Protein AF-A0A450V7I8-F1 (afdb_monomer)

Solvent-accessible surface area (backbone atoms only — not comparable to full-atom values): 8715 Å² total; per-residue (Å²): 124,67,64,66,60,55,52,50,42,49,52,52,34,51,51,42,48,53,55,50,46,73,71,47,45,68,73,56,48,54,50,49,52,52,50,52,55,49,52,55,57,45,64,76,75,52,62,68,70,60,48,53,56,50,51,51,52,51,48,52,54,51,50,33,66,70,40,45,88,55,84,94,36,70,67,27,53,54,43,48,48,49,52,44,50,36,53,49,36,54,50,52,52,51,45,33,73,77,37,79,53,46,67,56,51,42,40,72,76,32,84,59,39,64,58,51,52,50,50,52,50,40,51,51,53,51,49,51,55,49,50,52,50,52,54,54,59,57,53,78,74,51,87,87,81,70,73,68,68,57,80,74,73,117

Mean predicted aligned error: 11.44 Å

pLDDT: mean 73.02, std 11.41, range [33.34, 86.38]

Sequence (154 aa):
MDFGIVLFFFFLLAGCASILDAFLDEAKVDEARRGILGWWADLQREDPTRLAQRGSREFVRLFHRMYGARHGSWRTFRRSLLFSAFGFFVVALICEGIRLGYPSMIVDELPNGIFMLFIGNSIADYLSLWETRWVLRRRGRSPAGWLPAWLVLD

Structure (mmCIF, N/CA/C/O backbone):
data_AF-A0A450V7I8-F1
#
_entry.id   AF-A0A450V7I8-F1
#
loop_
_atom_site.group_PDB
_atom_site.id
_atom_site.type_symbol
_atom_site.label_atom_id
_atom_site.label_alt_id
_atom_site.label_comp_id
_atom_site.label_asym_id
_atom_site.label_entity_id
_atom_site.label_seq_id
_atom_site.pdbx_PDB_ins_code
_atom_site.Cartn_x
_atom_site.Cartn_y
_atom_site.Cartn_z
_atom_site.occupancy
_atom_site.B_iso_or_equiv
_atom_site.auth_seq_id
_atom_site.auth_comp_id
_atom_site.auth_asym_id
_atom_site.auth_atom_id
_atom_site.pdbx_PDB_model_num
ATOM 1 N N . MET A 1 1 ? 13.597 -2.614 -25.061 1.00 53.38 1 MET A N 1
ATOM 2 C CA . MET A 1 1 ? 13.168 -3.334 -23.849 1.00 53.38 1 MET A CA 1
ATOM 3 C C . MET A 1 1 ? 14.422 -3.724 -23.103 1.00 53.38 1 MET A C 1
ATOM 5 O O . MET A 1 1 ? 15.115 -4.631 -23.552 1.00 53.38 1 MET A O 1
ATOM 9 N N . ASP A 1 2 ? 14.751 -3.010 -22.030 1.00 66.88 2 ASP A N 1
ATOM 10 C CA . ASP A 1 2 ? 15.757 -3.515 -21.101 1.00 66.88 2 ASP A CA 1
ATOM 11 C C . ASP A 1 2 ? 15.071 -4.569 -20.234 1.00 66.88 2 ASP A C 1
ATOM 13 O O . ASP A 1 2 ? 14.421 -4.273 -19.229 1.00 66.88 2 ASP A O 1
ATOM 17 N N . PHE A 1 3 ? 15.139 -5.814 -20.703 1.00 71.56 3 PHE A N 1
ATOM 18 C CA . PHE A 1 3 ? 14.508 -6.952 -20.045 1.00 71.56 3 PHE A CA 1
ATOM 19 C C . PHE A 1 3 ? 14.960 -7.067 -18.580 1.00 71.56 3 PHE A C 1
ATOM 21 O O . PHE A 1 3 ? 14.190 -7.535 -17.748 1.00 71.56 3 PHE A O 1
ATOM 28 N N . GLY A 1 4 ? 16.162 -6.578 -18.244 1.00 76.69 4 GLY A N 1
ATOM 29 C CA . GLY A 1 4 ? 16.699 -6.576 -16.887 1.00 76.69 4 GLY A CA 1
ATOM 30 C C . GLY A 1 4 ? 15.918 -5.684 -15.922 1.00 76.69 4 GLY A C 1
ATOM 31 O O . GLY A 1 4 ? 15.648 -6.108 -14.800 1.00 76.69 4 GLY A O 1
ATOM 32 N N . ILE A 1 5 ? 15.488 -4.493 -16.351 1.00 70.50 5 ILE A N 1
ATOM 33 C CA . ILE A 1 5 ? 14.741 -3.544 -15.503 1.00 70.50 5 ILE A CA 1
ATOM 34 C C . ILE A 1 5 ? 13.342 -4.082 -15.181 1.00 70.50 5 ILE A C 1
ATOM 36 O O . ILE A 1 5 ? 12.888 -4.016 -14.037 1.00 70.50 5 ILE A O 1
ATOM 40 N N . VAL A 1 6 ? 12.670 -4.669 -16.172 1.00 71.75 6 VAL A N 1
ATOM 41 C CA . VAL A 1 6 ? 11.339 -5.268 -15.985 1.00 71.75 6 VAL A CA 1
ATOM 42 C C . VAL A 1 6 ? 11.414 -6.468 -15.048 1.00 71.75 6 VAL A C 1
ATOM 44 O O . VAL A 1 6 ? 10.630 -6.565 -14.103 1.00 71.75 6 VAL A O 1
ATOM 47 N N . LEU A 1 7 ? 12.393 -7.354 -15.265 1.00 79.00 7 LEU A N 1
ATOM 48 C CA . LEU A 1 7 ? 12.630 -8.510 -14.403 1.00 79.00 7 LEU A CA 1
ATOM 49 C C . LEU A 1 7 ? 12.925 -8.068 -12.963 1.00 79.00 7 LEU A C 1
ATOM 51 O O . LEU A 1 7 ? 12.401 -8.647 -12.014 1.00 79.00 7 LEU A O 1
ATOM 55 N N . PHE A 1 8 ? 13.725 -7.013 -12.799 1.00 77.44 8 PHE A N 1
ATOM 56 C CA . PHE A 1 8 ? 14.071 -6.444 -11.501 1.00 77.44 8 PHE A CA 1
ATOM 57 C C . PHE A 1 8 ? 12.838 -5.928 -10.747 1.00 77.44 8 PHE A C 1
ATOM 59 O O . PHE A 1 8 ? 12.618 -6.326 -9.601 1.00 77.44 8 PHE A O 1
ATOM 66 N N . PHE A 1 9 ? 11.988 -5.112 -11.381 1.00 78.12 9 PHE A N 1
ATOM 67 C CA . PHE A 1 9 ? 10.744 -4.650 -10.755 1.00 78.12 9 PHE A CA 1
ATOM 68 C C . PHE A 1 9 ? 9.777 -5.794 -10.463 1.00 78.12 9 PHE A C 1
ATOM 70 O O . PHE A 1 9 ? 9.143 -5.796 -9.409 1.00 78.12 9 PHE A O 1
ATOM 77 N N . PHE A 1 10 ? 9.696 -6.788 -11.346 1.00 78.75 10 PHE A N 1
ATOM 78 C CA . PHE A 1 10 ? 8.869 -7.968 -11.128 1.00 78.75 10 PHE A CA 1
ATOM 79 C C . PHE A 1 10 ? 9.315 -8.759 -9.892 1.00 78.75 10 PHE A C 1
ATOM 81 O O . PHE A 1 10 ? 8.487 -9.085 -9.043 1.00 78.75 10 PHE A O 1
ATOM 88 N N . PHE A 1 11 ? 10.616 -9.018 -9.730 1.00 81.50 11 PHE A N 1
ATOM 89 C CA . PHE A 1 11 ? 11.135 -9.712 -8.549 1.00 81.50 11 PHE A CA 1
ATOM 90 C C . PHE A 1 11 ? 10.978 -8.896 -7.263 1.00 81.50 11 PHE A C 1
ATOM 92 O O . PHE A 1 11 ? 10.667 -9.467 -6.218 1.00 81.50 11 PHE A O 1
ATOM 99 N N . LEU A 1 12 ? 11.137 -7.571 -7.322 1.00 81.44 12 LEU A N 1
ATOM 100 C CA . LEU A 1 12 ? 10.874 -6.697 -6.177 1.00 81.44 12 LEU A CA 1
ATOM 101 C C . LEU A 1 12 ? 9.395 -6.684 -5.788 1.00 81.44 12 LEU A C 1
ATOM 103 O O . LEU A 1 12 ? 9.076 -6.760 -4.599 1.00 81.44 12 LEU A O 1
ATOM 107 N N . LEU A 1 13 ? 8.495 -6.643 -6.771 1.00 82.38 13 LEU A N 1
ATOM 108 C CA . LEU A 1 13 ? 7.061 -6.750 -6.540 1.00 82.38 13 LEU A CA 1
ATOM 109 C C . LEU A 1 13 ? 6.707 -8.110 -5.933 1.00 82.38 13 LEU A C 1
ATOM 111 O O . LEU A 1 13 ? 5.995 -8.152 -4.934 1.00 82.38 13 LEU A O 1
ATOM 115 N N . ALA A 1 14 ? 7.240 -9.202 -6.485 1.00 79.94 14 ALA A N 1
ATOM 116 C CA . ALA A 1 14 ? 7.044 -10.550 -5.961 1.00 79.94 14 ALA A CA 1
ATOM 117 C C . ALA A 1 14 ? 7.571 -10.676 -4.524 1.00 79.94 14 ALA A C 1
ATOM 119 O O . ALA A 1 14 ? 6.893 -11.231 -3.668 1.00 79.94 14 ALA A O 1
ATOM 120 N N . GLY A 1 15 ? 8.731 -10.091 -4.216 1.00 80.75 15 GLY A N 1
ATOM 121 C CA . GLY A 1 15 ? 9.259 -10.028 -2.853 1.00 80.75 15 GLY A CA 1
ATOM 122 C C . GLY A 1 15 ? 8.345 -9.251 -1.901 1.00 80.75 15 GLY A C 1
ATOM 123 O O . GLY A 1 15 ? 8.060 -9.721 -0.800 1.00 80.75 15 GLY A O 1
ATOM 124 N N . CYS A 1 16 ? 7.832 -8.092 -2.325 1.00 81.25 16 CYS A N 1
ATOM 125 C CA . CYS A 1 16 ? 6.859 -7.325 -1.542 1.00 81.25 16 CYS A CA 1
ATOM 126 C C . CYS A 1 16 ? 5.562 -8.114 -1.329 1.00 81.25 16 CYS A C 1
ATOM 128 O O . CYS A 1 16 ? 5.041 -8.126 -0.215 1.00 81.25 16 CYS A O 1
ATOM 130 N N . ALA A 1 17 ? 5.076 -8.799 -2.367 1.00 80.25 17 ALA A N 1
ATOM 131 C CA . ALA A 1 17 ? 3.898 -9.653 -2.313 1.00 80.25 17 ALA A CA 1
ATOM 132 C C . ALA A 1 17 ? 4.093 -10.797 -1.315 1.00 80.25 17 ALA A C 1
ATOM 134 O O . ALA A 1 17 ? 3.269 -10.947 -0.426 1.00 80.25 17 ALA A O 1
ATOM 135 N N . SER A 1 18 ? 5.214 -11.520 -1.370 1.00 81.25 18 SER A N 1
ATOM 136 C CA . SER A 1 18 ? 5.521 -12.605 -0.429 1.00 81.25 18 SER A CA 1
ATOM 137 C C . SER A 1 18 ? 5.616 -12.124 1.020 1.00 81.25 18 SER A C 1
ATOM 139 O O . SER A 1 18 ? 5.178 -12.811 1.939 1.00 81.25 18 SER A O 1
ATOM 141 N N . ILE A 1 19 ? 6.169 -10.929 1.254 1.00 78.62 19 ILE A N 1
ATOM 142 C CA . ILE A 1 19 ? 6.217 -10.343 2.600 1.00 78.62 19 ILE A CA 1
ATOM 143 C C . ILE A 1 19 ? 4.806 -9.958 3.063 1.00 78.62 19 ILE A C 1
ATOM 145 O O . ILE A 1 19 ? 4.459 -10.203 4.218 1.00 78.62 19 ILE A O 1
ATOM 149 N N . LEU A 1 20 ? 3.991 -9.360 2.189 1.00 77.81 20 LEU A N 1
ATOM 150 C CA . LEU A 1 20 ? 2.595 -9.033 2.487 1.00 77.81 20 LEU A CA 1
ATOM 151 C C . LEU A 1 20 ? 1.766 -10.289 2.765 1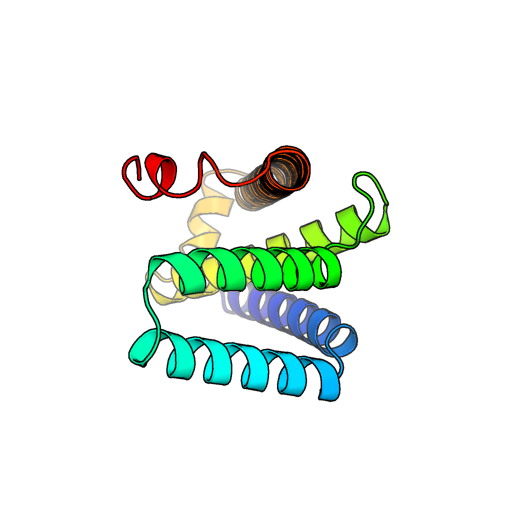.00 77.81 20 LEU A C 1
ATOM 153 O O . LEU A 1 20 ? 1.008 -10.290 3.729 1.00 77.81 20 LEU A O 1
ATOM 157 N N . ASP A 1 21 ? 1.961 -11.348 1.988 1.00 77.12 21 ASP A N 1
ATOM 158 C CA . ASP A 1 21 ? 1.288 -12.640 2.121 1.00 77.12 21 ASP A CA 1
ATOM 159 C C . ASP A 1 21 ? 1.635 -13.309 3.460 1.00 77.12 21 ASP A C 1
ATOM 161 O O . ASP A 1 21 ? 0.755 -13.655 4.243 1.00 77.12 21 ASP A O 1
ATOM 165 N N . ALA A 1 22 ? 2.917 -13.311 3.844 1.00 77.00 22 ALA A N 1
ATOM 166 C CA . ALA A 1 22 ? 3.343 -13.772 5.168 1.00 77.00 22 ALA A CA 1
ATOM 167 C C . ALA A 1 22 ? 2.735 -12.953 6.330 1.00 77.00 22 ALA A C 1
ATOM 169 O O . ALA A 1 22 ? 2.569 -13.459 7.444 1.00 77.00 22 ALA A O 1
ATOM 170 N N . PHE A 1 23 ? 2.404 -11.675 6.111 1.00 70.12 23 PHE A N 1
ATOM 171 C CA . PHE A 1 23 ? 1.688 -10.858 7.098 1.00 70.12 23 PHE A CA 1
ATOM 172 C C . PHE A 1 23 ? 0.172 -11.105 7.099 1.00 70.12 23 PHE A C 1
ATOM 174 O O . PHE A 1 23 ? -0.477 -10.992 8.153 1.00 70.12 23 PHE A O 1
ATOM 181 N N . LEU A 1 24 ? -0.388 -11.413 5.934 1.00 66.25 24 LEU A N 1
ATOM 182 C CA . LEU A 1 24 ? -1.801 -11.625 5.661 1.00 66.25 24 LEU A CA 1
ATOM 183 C C . LEU A 1 24 ? -2.099 -13.125 5.596 1.00 66.25 24 LEU A C 1
ATOM 185 O O . LEU A 1 24 ? -2.462 -13.652 4.559 1.00 66.25 24 LEU A O 1
ATOM 189 N N . ASP A 1 25 ? -1.981 -13.775 6.752 1.00 72.62 25 ASP A N 1
ATOM 190 C CA . ASP A 1 25 ? -2.438 -15.150 6.996 1.00 72.62 25 ASP A CA 1
ATOM 191 C C . ASP A 1 25 ? -3.766 -15.454 6.263 1.00 72.62 25 ASP A C 1
ATOM 193 O O . ASP A 1 25 ? -4.693 -14.639 6.347 1.00 72.62 25 ASP A O 1
ATOM 197 N N . GLU A 1 26 ? -3.876 -16.592 5.565 1.00 73.81 26 GLU A N 1
ATOM 198 C CA . GLU A 1 26 ? -5.006 -16.922 4.668 1.00 73.81 26 GLU A CA 1
ATOM 199 C C . GLU A 1 26 ? -6.363 -16.747 5.364 1.00 73.81 26 GLU A C 1
ATOM 201 O O . GLU A 1 26 ? -7.300 -16.159 4.818 1.00 73.81 26 GLU A O 1
ATOM 206 N N . ALA A 1 27 ? -6.436 -17.126 6.642 1.00 73.19 27 ALA A N 1
ATOM 207 C CA . ALA A 1 27 ? -7.627 -16.954 7.468 1.00 73.19 27 ALA A CA 1
ATOM 208 C C . ALA A 1 27 ? -8.080 -15.483 7.590 1.00 73.19 27 ALA A C 1
ATOM 210 O O . ALA A 1 27 ? -9.279 -15.202 7.643 1.00 73.19 27 ALA A O 1
ATOM 211 N N . LYS A 1 28 ? -7.140 -14.529 7.621 1.00 69.88 28 LYS A N 1
ATOM 212 C CA . LYS A 1 28 ? -7.419 -13.083 7.685 1.00 69.88 28 LYS A CA 1
ATOM 213 C C . LYS A 1 28 ? -7.847 -12.531 6.332 1.00 69.88 28 LYS A C 1
ATOM 215 O O . LYS A 1 28 ? -8.673 -11.619 6.297 1.00 69.88 28 LYS A O 1
ATOM 220 N N . VAL A 1 29 ? -7.298 -13.059 5.239 1.00 70.50 29 VAL A N 1
ATOM 221 C CA . VAL A 1 29 ? -7.704 -12.690 3.876 1.00 70.50 29 VAL A CA 1
ATOM 222 C C . VAL A 1 29 ? -9.133 -13.157 3.618 1.00 70.50 29 VAL A C 1
ATOM 224 O O . VAL A 1 29 ? -9.957 -12.374 3.147 1.00 70.50 29 VAL A O 1
ATOM 227 N N . ASP A 1 30 ? -9.474 -14.375 4.030 1.00 76.62 30 ASP A N 1
ATOM 228 C CA . ASP A 1 30 ? -10.831 -14.912 3.929 1.00 76.62 30 ASP A CA 1
ATOM 229 C C . ASP A 1 30 ? -11.830 -14.201 4.848 1.00 76.62 30 ASP A C 1
ATOM 231 O O . ASP A 1 30 ? -12.992 -14.005 4.483 1.00 76.62 30 ASP A O 1
ATOM 235 N N . GLU A 1 31 ? -11.410 -13.802 6.052 1.00 76.69 31 GLU A N 1
ATOM 236 C CA . GLU A 1 31 ? -12.194 -12.934 6.942 1.00 76.69 31 GLU A CA 1
ATOM 237 C C . GLU A 1 31 ? -12.485 -11.584 6.259 1.00 76.69 31 GLU A C 1
ATOM 239 O O . GLU A 1 31 ? -13.641 -11.159 6.193 1.00 76.69 31 GLU A O 1
ATOM 244 N N . ALA A 1 32 ? -11.466 -10.942 5.679 1.00 67.38 32 ALA A N 1
ATOM 245 C CA . ALA A 1 32 ? -11.602 -9.657 4.994 1.00 67.38 32 ALA A CA 1
ATOM 246 C C . ALA A 1 32 ? -12.471 -9.752 3.731 1.00 67.38 32 ALA A C 1
ATOM 248 O O . ALA A 1 32 ? -13.371 -8.934 3.543 1.00 67.38 32 ALA A O 1
ATOM 249 N N . ARG A 1 33 ? -12.261 -10.775 2.894 1.00 74.62 33 ARG A N 1
ATOM 250 C CA . ARG A 1 33 ? -13.063 -11.039 1.690 1.00 74.62 33 ARG A CA 1
ATOM 251 C C . ARG A 1 33 ? -14.537 -11.220 2.043 1.00 74.62 33 ARG A C 1
ATOM 253 O O . ARG A 1 33 ? -15.393 -10.596 1.419 1.00 74.62 33 ARG A O 1
ATOM 260 N N . ARG A 1 34 ? -14.844 -12.039 3.055 1.00 78.25 34 ARG A N 1
ATOM 261 C CA . ARG A 1 34 ? -16.224 -12.235 3.532 1.00 78.25 34 ARG A CA 1
ATOM 262 C C . ARG A 1 34 ? -16.822 -10.945 4.085 1.00 78.25 34 ARG A C 1
ATOM 264 O O . ARG A 1 34 ? -17.981 -10.658 3.802 1.00 78.25 34 ARG A O 1
ATOM 271 N N . GLY A 1 35 ? -16.032 -10.146 4.802 1.00 73.00 35 GLY A N 1
ATOM 272 C CA . GLY A 1 35 ? -16.442 -8.826 5.282 1.00 73.00 35 GLY A CA 1
ATOM 273 C C . GLY A 1 35 ? -16.804 -7.860 4.150 1.00 73.00 35 GLY A C 1
ATOM 274 O O . GLY A 1 35 ? -17.849 -7.220 4.216 1.00 73.00 35 GLY A O 1
ATOM 275 N N . ILE A 1 36 ? -15.993 -7.796 3.088 1.00 69.38 36 ILE A N 1
ATOM 276 C CA . ILE A 1 36 ? -16.240 -6.936 1.917 1.00 69.38 36 ILE A CA 1
ATOM 277 C C . ILE A 1 36 ? -17.481 -7.396 1.145 1.00 69.38 36 ILE A C 1
ATOM 279 O O . ILE A 1 36 ? -18.318 -6.571 0.790 1.00 69.38 36 ILE A O 1
ATOM 283 N N . LEU A 1 37 ? -17.631 -8.703 0.911 1.00 76.06 37 LEU A N 1
ATOM 284 C CA . LEU A 1 37 ? -18.803 -9.254 0.222 1.00 76.06 37 LEU A CA 1
ATOM 285 C C . LEU A 1 37 ? -20.092 -9.048 1.029 1.00 76.06 37 LEU A C 1
ATOM 287 O O . LEU A 1 37 ? -21.123 -8.708 0.454 1.00 76.06 37 LEU A O 1
ATOM 291 N N . GLY A 1 38 ? -20.029 -9.209 2.354 1.00 76.69 38 GLY A N 1
ATOM 292 C CA . GLY A 1 38 ? -21.145 -8.905 3.249 1.00 76.69 38 GLY A CA 1
ATOM 293 C C . GLY A 1 38 ? -21.498 -7.419 3.236 1.00 76.69 38 GLY A C 1
ATOM 294 O O . GLY A 1 38 ? -22.660 -7.067 3.070 1.00 76.69 38 GLY A O 1
ATOM 295 N N . TRP A 1 39 ? -20.491 -6.544 3.306 1.00 67.31 39 TRP A N 1
ATOM 296 C CA . TRP A 1 39 ? -20.681 -5.098 3.185 1.00 67.31 39 TRP A CA 1
ATOM 297 C C . TRP A 1 39 ? -21.329 -4.706 1.850 1.00 67.31 39 TRP A C 1
ATOM 299 O O . TRP A 1 39 ? -22.249 -3.895 1.837 1.00 67.31 39 TRP A O 1
ATOM 309 N N . TRP A 1 40 ? -20.906 -5.317 0.741 1.00 68.62 40 TRP A N 1
ATOM 310 C CA . TRP A 1 40 ? -21.489 -5.088 -0.583 1.00 68.62 40 TRP A CA 1
ATOM 311 C C . TRP A 1 40 ? -22.946 -5.561 -0.683 1.00 68.62 40 TRP A C 1
ATOM 313 O O . TRP A 1 40 ? -23.784 -4.881 -1.271 1.00 68.62 40 TRP A O 1
ATOM 323 N N . ALA A 1 41 ? -23.274 -6.710 -0.089 1.00 73.25 41 ALA A N 1
ATOM 324 C CA . ALA A 1 41 ? -24.646 -7.213 -0.052 1.00 73.25 41 ALA A CA 1
ATOM 325 C C . ALA A 1 41 ? -25.567 -6.338 0.819 1.00 73.25 41 ALA A C 1
ATOM 327 O O . ALA A 1 41 ? -26.726 -6.122 0.463 1.00 73.25 41 ALA A O 1
ATOM 328 N N . ASP A 1 42 ? -25.047 -5.807 1.927 1.00 67.88 42 ASP A N 1
ATOM 329 C CA . ASP A 1 42 ? -25.758 -4.868 2.801 1.00 67.88 42 ASP A CA 1
ATOM 330 C C . ASP A 1 42 ? -25.955 -3.505 2.107 1.00 67.88 42 ASP A C 1
ATOM 332 O O . ASP A 1 42 ? -27.006 -2.883 2.260 1.00 67.88 42 ASP A O 1
ATOM 336 N N . LEU A 1 43 ? -25.004 -3.080 1.262 1.00 65.00 43 LEU A N 1
ATOM 337 C CA . LEU A 1 43 ? -25.084 -1.857 0.446 1.00 65.00 43 LEU A CA 1
ATOM 338 C C . LEU A 1 43 ? -26.278 -1.862 -0.517 1.00 65.00 43 LEU A C 1
ATOM 340 O O . LEU A 1 43 ? -26.824 -0.808 -0.825 1.00 65.00 43 LEU A O 1
ATOM 344 N N . GLN A 1 44 ? -26.718 -3.044 -0.953 1.00 65.50 44 GLN A N 1
ATOM 345 C CA . GLN A 1 44 ? -27.902 -3.198 -1.800 1.00 65.50 44 GLN A CA 1
ATOM 346 C C . GLN A 1 44 ? -29.230 -3.212 -1.019 1.00 65.50 44 GLN A C 1
ATOM 348 O O . GLN A 1 44 ? -30.289 -3.190 -1.645 1.00 65.50 44 GLN A O 1
ATOM 353 N N . ARG A 1 45 ? -29.206 -3.292 0.321 1.00 69.38 45 ARG A N 1
ATOM 354 C CA . ARG A 1 45 ? -30.400 -3.543 1.154 1.00 69.38 45 ARG A CA 1
ATOM 355 C C . ARG A 1 45 ? -30.666 -2.503 2.247 1.00 69.38 45 ARG A C 1
ATOM 357 O O . ARG A 1 45 ? -31.815 -2.382 2.664 1.00 69.38 45 ARG A O 1
ATOM 364 N N . GLU A 1 46 ? -29.654 -1.783 2.731 1.00 64.06 46 GLU A N 1
ATOM 365 C CA . GLU A 1 46 ? -29.783 -0.821 3.837 1.00 64.06 46 GLU A CA 1
ATOM 366 C C . GLU A 1 46 ? -29.787 0.654 3.395 1.00 64.06 46 GLU A C 1
ATOM 368 O O . GLU A 1 46 ? -29.269 1.028 2.347 1.00 64.06 46 GLU A O 1
ATOM 373 N N . ASP A 1 47 ? -30.346 1.509 4.260 1.00 66.50 47 ASP A N 1
ATOM 374 C CA . ASP A 1 47 ? -30.319 2.969 4.136 1.00 66.50 47 ASP A CA 1
ATOM 375 C C . ASP A 1 47 ? -28.856 3.480 4.052 1.00 66.50 47 ASP A C 1
ATOM 377 O O . ASP A 1 47 ? -28.052 3.190 4.957 1.00 66.50 47 ASP A O 1
ATOM 381 N N . PRO A 1 48 ? -28.487 4.250 3.007 1.00 63.34 48 PRO A N 1
ATOM 382 C CA . PRO A 1 48 ? -27.106 4.660 2.718 1.00 63.34 48 PRO A CA 1
ATOM 383 C C . PRO A 1 48 ? -26.422 5.368 3.893 1.00 63.34 48 PRO A C 1
ATOM 385 O O . PRO A 1 48 ? -25.204 5.280 4.070 1.00 63.34 48 PRO A O 1
ATOM 388 N N . THR A 1 49 ? -27.201 6.016 4.759 1.00 63.06 49 THR A N 1
ATOM 389 C CA . THR A 1 49 ? -26.693 6.741 5.927 1.00 63.06 49 THR A CA 1
ATOM 390 C C . THR A 1 49 ? -26.153 5.801 7.011 1.00 63.06 49 THR A C 1
ATOM 392 O O . THR A 1 49 ? -25.108 6.065 7.615 1.00 63.06 49 THR A O 1
ATOM 395 N N . ARG A 1 50 ? -26.840 4.679 7.265 1.00 64.00 50 ARG A N 1
ATOM 396 C CA . ARG A 1 50 ? -26.398 3.659 8.237 1.00 64.00 50 ARG A CA 1
ATOM 397 C C . ARG A 1 50 ? -25.221 2.862 7.697 1.00 64.00 50 ARG A C 1
ATOM 399 O O . ARG A 1 50 ? -24.272 2.580 8.434 1.00 64.00 50 ARG A O 1
ATOM 406 N N . LEU A 1 51 ? -25.246 2.593 6.399 1.00 65.12 51 LEU A N 1
ATOM 407 C CA . LEU A 1 51 ? -24.173 1.917 5.698 1.00 65.12 51 LEU A CA 1
ATOM 408 C C . LEU A 1 51 ? -22.864 2.719 5.720 1.00 65.12 51 LEU A C 1
ATOM 410 O O . LEU A 1 51 ? -21.812 2.160 6.027 1.00 65.12 51 LEU A O 1
ATOM 414 N N . ALA A 1 52 ? -22.919 4.035 5.490 1.00 64.44 52 ALA A N 1
ATOM 415 C CA . ALA A 1 52 ? -21.751 4.914 5.575 1.00 64.44 52 ALA A CA 1
ATOM 416 C C . ALA A 1 52 ? -21.123 4.905 6.981 1.00 64.44 52 ALA A C 1
ATOM 418 O O . ALA A 1 52 ? -19.900 4.852 7.134 1.00 64.44 52 ALA A O 1
ATOM 419 N N . GLN A 1 53 ? -21.949 4.885 8.033 1.00 66.19 53 GLN A N 1
ATOM 420 C CA . GLN A 1 53 ? -21.462 4.795 9.411 1.00 66.19 53 GLN A CA 1
ATOM 421 C C . GLN A 1 53 ? -20.819 3.439 9.726 1.00 66.19 53 GLN A C 1
ATOM 423 O O . GLN A 1 53 ? -19.791 3.396 10.408 1.00 66.19 53 GLN A O 1
ATOM 428 N N . ARG A 1 54 ? -21.397 2.331 9.249 1.00 66.94 54 ARG A N 1
ATOM 429 C CA . ARG A 1 54 ? -20.848 0.981 9.450 1.00 66.94 54 ARG A CA 1
ATOM 430 C C . ARG A 1 54 ? -19.570 0.771 8.639 1.00 66.94 54 ARG A C 1
ATOM 432 O O . ARG A 1 54 ? -18.571 0.334 9.205 1.00 66.94 54 ARG A O 1
ATOM 439 N N . GLY A 1 55 ? -19.568 1.186 7.372 1.00 66.31 55 GLY A N 1
ATOM 440 C CA . GLY A 1 55 ? -18.396 1.184 6.496 1.00 66.31 55 GLY A CA 1
ATOM 441 C C . GLY A 1 55 ? -17.242 1.994 7.083 1.00 66.31 55 GLY A C 1
ATOM 442 O O . GLY A 1 55 ? -16.114 1.516 7.113 1.00 66.31 55 GLY A O 1
ATOM 443 N N . SER A 1 56 ? -17.524 3.159 7.677 1.00 68.00 56 SER A N 1
ATOM 444 C CA . SER A 1 56 ? -16.510 3.951 8.383 1.00 68.00 56 SER A CA 1
ATOM 445 C C . SER A 1 56 ? -15.878 3.192 9.561 1.00 68.00 56 SER A C 1
ATOM 447 O O . SER A 1 56 ? -14.659 3.227 9.727 1.00 68.00 56 SER A O 1
ATOM 449 N N . ARG A 1 57 ? -16.663 2.459 10.364 1.00 68.81 57 ARG A N 1
ATOM 450 C CA . ARG A 1 57 ? -16.131 1.669 11.495 1.00 68.81 57 ARG A CA 1
ATOM 451 C C . ARG A 1 57 ? -15.310 0.466 11.035 1.00 68.81 57 ARG A C 1
ATOM 453 O O . ARG A 1 57 ? -14.249 0.214 11.607 1.00 68.81 57 ARG A O 1
ATOM 460 N N . GLU A 1 58 ? -15.775 -0.258 10.021 1.00 69.62 58 GLU A N 1
ATOM 461 C CA . GLU A 1 58 ? -15.033 -1.394 9.460 1.00 69.62 58 GLU A CA 1
ATOM 462 C C . GLU A 1 58 ? -13.744 -0.929 8.777 1.00 69.62 58 GLU A C 1
ATOM 464 O O . GLU A 1 58 ? -12.683 -1.509 9.010 1.00 69.62 58 GLU A O 1
ATOM 469 N N . PHE A 1 59 ? -13.787 0.192 8.052 1.00 71.12 59 PHE A N 1
ATOM 470 C CA . PHE A 1 59 ? -12.597 0.839 7.505 1.00 71.12 59 PHE A CA 1
ATOM 471 C C . PHE A 1 59 ? -11.588 1.184 8.603 1.00 71.12 59 PHE A C 1
ATOM 473 O O . PHE A 1 59 ? -10.425 0.808 8.496 1.00 71.12 59 PHE A O 1
ATOM 480 N N . VAL A 1 60 ? -12.015 1.825 9.700 1.00 72.62 60 VAL A N 1
ATOM 481 C CA . VAL A 1 60 ? -11.135 2.136 10.845 1.00 72.62 60 VAL A CA 1
ATOM 482 C C . VAL A 1 60 ? -10.486 0.868 11.399 1.00 72.62 60 VAL A C 1
ATOM 484 O O . VAL A 1 60 ? -9.285 0.854 11.683 1.00 72.62 60 VAL A O 1
ATOM 487 N N . ARG A 1 61 ? -11.267 -0.205 11.556 1.00 70.06 61 ARG A N 1
ATOM 488 C CA . ARG A 1 61 ? -10.792 -1.483 12.091 1.00 70.06 61 ARG A CA 1
ATOM 489 C C . ARG A 1 61 ? -9.756 -2.123 11.164 1.00 70.06 61 ARG A C 1
ATOM 491 O O . ARG A 1 61 ? -8.683 -2.500 11.639 1.00 70.06 61 ARG A O 1
ATOM 498 N N . LEU A 1 62 ? -10.037 -2.197 9.864 1.00 70.31 62 LEU A N 1
ATOM 499 C CA . LEU A 1 62 ? -9.115 -2.710 8.847 1.00 70.31 62 LEU A CA 1
ATOM 500 C C . LEU A 1 62 ? -7.847 -1.858 8.769 1.00 70.31 62 LEU A C 1
ATOM 502 O O . LEU A 1 62 ? -6.739 -2.387 8.840 1.00 70.31 62 LEU A O 1
ATOM 506 N N . PHE A 1 63 ? -7.996 -0.536 8.737 1.00 74.00 63 PHE A N 1
ATOM 507 C CA . PHE A 1 63 ? -6.895 0.420 8.712 1.00 74.00 63 PHE A CA 1
ATOM 508 C C . PHE A 1 63 ? -5.962 0.252 9.922 1.00 74.00 63 PHE A C 1
ATOM 510 O O . PHE A 1 63 ? -4.740 0.192 9.774 1.00 74.00 63 PHE A O 1
ATOM 517 N N . HIS A 1 64 ? -6.515 0.094 11.129 1.00 75.12 64 HIS A N 1
ATOM 518 C CA . HIS A 1 64 ? -5.732 -0.180 12.338 1.00 75.12 64 HIS A CA 1
ATOM 519 C C . HIS A 1 64 ? -5.060 -1.561 12.317 1.00 75.12 64 HIS A C 1
ATOM 521 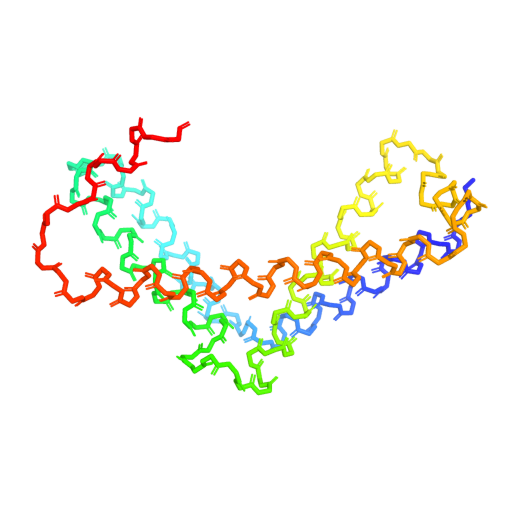O O . HIS A 1 64 ? -3.971 -1.706 12.876 1.00 75.12 64 HIS A O 1
ATOM 527 N N . ARG A 1 65 ? -5.668 -2.574 11.689 1.00 72.75 65 ARG A N 1
ATOM 528 C CA . ARG A 1 65 ? -5.093 -3.927 11.572 1.00 72.75 65 ARG A CA 1
ATOM 529 C C . ARG A 1 65 ? -3.924 -3.942 10.583 1.00 72.75 65 ARG A C 1
ATOM 531 O O . ARG A 1 65 ? -2.865 -4.483 10.913 1.00 72.75 65 ARG A O 1
ATOM 538 N N . MET A 1 66 ? -4.074 -3.253 9.449 1.00 69.69 66 MET A N 1
ATOM 539 C CA . MET A 1 66 ? -3.026 -3.076 8.439 1.00 69.69 66 MET A CA 1
ATOM 540 C C . MET A 1 66 ? -1.857 -2.262 8.993 1.00 69.69 66 MET A C 1
ATOM 542 O O . MET A 1 66 ? -0.740 -2.763 9.084 1.00 69.69 66 MET A O 1
ATOM 546 N N . TYR A 1 67 ? -2.095 -1.048 9.485 1.00 71.19 67 TYR A N 1
ATOM 547 C CA . TYR A 1 67 ? -1.010 -0.129 9.846 1.00 71.19 67 TYR A CA 1
ATOM 548 C C . TYR A 1 67 ? -0.644 -0.110 11.338 1.00 71.19 67 TYR A C 1
ATOM 550 O O . TYR A 1 67 ? 0.296 0.572 11.738 1.00 71.19 67 TYR A O 1
ATOM 558 N N . GLY A 1 68 ? -1.356 -0.848 12.189 1.00 69.31 68 GLY A N 1
ATOM 559 C CA . GLY A 1 68 ? -1.126 -0.891 13.635 1.00 69.31 68 GLY A CA 1
ATOM 560 C C . GLY A 1 68 ? -1.684 0.323 14.394 1.00 69.31 68 GLY A C 1
ATOM 561 O O . GLY A 1 68 ? -1.764 1.437 13.879 1.00 69.31 68 GLY A O 1
ATOM 562 N N . ALA A 1 69 ? -2.035 0.129 15.669 1.00 64.50 69 ALA A N 1
ATOM 563 C CA . ALA A 1 69 ? -2.786 1.111 16.463 1.00 64.50 69 ALA A CA 1
ATOM 564 C C . ALA A 1 69 ? -1.998 2.372 16.892 1.00 64.50 69 ALA A C 1
ATOM 566 O O . ALA A 1 69 ? -2.598 3.414 17.165 1.00 64.50 69 ALA A O 1
ATOM 567 N N . ARG A 1 70 ? -0.658 2.317 16.963 1.00 67.12 70 ARG A N 1
ATOM 568 C CA . ARG A 1 70 ? 0.185 3.451 17.398 1.00 67.12 70 ARG A CA 1
ATOM 569 C C . ARG A 1 70 ? 0.859 4.126 16.208 1.00 67.12 70 ARG A C 1
ATOM 571 O O . ARG A 1 70 ? 1.396 3.455 15.329 1.00 67.12 70 ARG A O 1
ATOM 578 N N . HIS A 1 71 ? 0.767 5.453 16.140 1.00 66.25 71 HIS A N 1
ATOM 579 C CA . HIS A 1 71 ? 1.485 6.251 15.140 1.00 66.25 71 HIS A CA 1
ATOM 580 C C . HIS A 1 71 ? 2.900 6.531 15.667 1.00 66.25 71 HIS A C 1
ATOM 582 O O . HIS A 1 71 ? 3.064 6.618 16.882 1.00 66.25 71 HIS A O 1
ATOM 588 N N . GLY A 1 72 ? 3.907 6.590 14.790 1.00 64.25 72 GLY A N 1
ATOM 589 C CA . GLY A 1 72 ? 5.316 6.725 15.192 1.00 64.25 72 GLY A CA 1
ATOM 590 C C . GLY A 1 72 ? 5.976 5.438 15.705 1.00 64.25 72 GLY A C 1
ATOM 591 O O . GLY A 1 72 ? 7.106 5.473 16.174 1.00 64.25 72 GLY A O 1
ATOM 592 N N . SER A 1 73 ? 5.301 4.284 15.620 1.00 77.00 73 SER A N 1
ATOM 593 C CA . SER A 1 73 ? 5.961 3.007 15.900 1.00 77.00 73 SER A CA 1
ATOM 594 C C . SER A 1 73 ? 6.783 2.569 14.687 1.00 77.00 73 SER A C 1
ATOM 596 O O . SER A 1 73 ? 6.305 2.653 13.554 1.00 77.00 73 SER A O 1
ATOM 598 N N . TRP A 1 74 ? 7.981 2.028 14.917 1.00 74.25 74 TRP A N 1
ATOM 599 C CA . TRP A 1 74 ? 8.832 1.499 13.843 1.00 74.25 74 TRP A CA 1
ATOM 600 C C . TRP A 1 74 ? 8.127 0.426 12.996 1.00 74.25 74 TRP A C 1
ATOM 602 O O . TRP A 1 74 ? 8.337 0.323 11.791 1.00 74.25 74 TRP A O 1
ATOM 612 N N . ARG A 1 75 ? 7.212 -0.340 13.605 1.00 76.31 75 ARG A N 1
ATOM 613 C CA . ARG A 1 75 ? 6.375 -1.316 12.892 1.00 76.31 75 ARG A CA 1
ATOM 614 C C . ARG A 1 75 ? 5.419 -0.639 11.906 1.00 76.31 75 ARG A C 1
ATOM 616 O O . ARG A 1 75 ? 5.280 -1.119 10.790 1.00 76.31 75 ARG A O 1
ATOM 623 N N . THR A 1 76 ? 4.791 0.468 12.298 1.00 78.44 76 THR A N 1
ATOM 624 C CA . THR A 1 76 ? 3.891 1.259 11.438 1.00 78.44 76 THR A CA 1
ATOM 625 C C . THR A 1 76 ? 4.646 1.839 10.251 1.00 78.44 76 THR A C 1
ATOM 627 O O . THR A 1 76 ? 4.183 1.728 9.122 1.00 78.44 76 THR A O 1
ATOM 630 N N . PHE A 1 77 ? 5.829 2.401 10.508 1.00 79.06 77 PHE A N 1
ATOM 631 C CA . PHE A 1 77 ? 6.692 2.952 9.468 1.00 79.06 77 PHE A CA 1
ATOM 632 C C . PHE A 1 77 ? 7.100 1.883 8.445 1.00 79.06 77 PHE A C 1
ATOM 634 O O . PHE A 1 77 ? 6.867 2.063 7.255 1.00 79.06 77 PHE A O 1
ATOM 641 N N . ARG A 1 78 ? 7.596 0.721 8.898 1.00 80.88 78 ARG A N 1
ATOM 642 C CA . ARG A 1 78 ? 7.962 -0.393 8.002 1.00 80.88 78 ARG A CA 1
ATOM 643 C C . ARG A 1 78 ? 6.790 -0.897 7.163 1.00 80.88 78 ARG A C 1
ATOM 645 O O . ARG A 1 78 ? 6.981 -1.228 6.001 1.00 80.88 78 ARG A O 1
ATOM 652 N N . ARG A 1 79 ? 5.588 -0.965 7.742 1.00 79.94 79 ARG A N 1
ATOM 653 C CA . ARG A 1 79 ? 4.386 -1.385 7.010 1.00 79.94 79 ARG A CA 1
ATOM 654 C C . ARG A 1 79 ? 3.971 -0.356 5.965 1.00 79.94 79 ARG A C 1
ATOM 656 O O . ARG A 1 79 ? 3.697 -0.747 4.843 1.00 79.94 79 ARG A O 1
ATOM 663 N N . SER A 1 80 ? 3.978 0.930 6.317 1.00 82.88 80 SER A N 1
ATOM 664 C CA . SER A 1 80 ? 3.725 2.018 5.364 1.00 82.88 80 SER A CA 1
ATOM 665 C C . SER A 1 80 ? 4.695 1.942 4.192 1.00 82.88 80 SER A C 1
ATOM 667 O O . SER A 1 80 ? 4.260 1.895 3.053 1.00 82.88 80 SER A O 1
ATOM 669 N N . LEU A 1 81 ? 5.992 1.812 4.480 1.00 84.38 81 LEU A N 1
ATOM 670 C CA . LEU A 1 81 ? 7.028 1.707 3.458 1.00 84.38 81 LEU A CA 1
ATOM 671 C C . LEU A 1 81 ? 6.826 0.491 2.543 1.00 84.38 81 LEU A C 1
ATOM 673 O O . LEU A 1 81 ? 7.011 0.601 1.337 1.00 84.38 81 LEU A O 1
ATOM 677 N N . LEU A 1 82 ? 6.426 -0.658 3.099 1.00 84.12 82 LEU A N 1
ATOM 678 C CA . LEU A 1 82 ? 6.155 -1.867 2.319 1.00 84.12 82 LEU A CA 1
ATOM 679 C C . LEU A 1 82 ? 4.966 -1.684 1.364 1.00 84.12 82 LEU A C 1
ATOM 681 O O . LEU A 1 82 ? 5.059 -2.075 0.205 1.00 84.12 82 LEU A O 1
ATOM 685 N N . PHE A 1 83 ? 3.870 -1.077 1.829 1.00 82.75 83 PHE A N 1
ATOM 686 C CA . PHE A 1 83 ? 2.711 -0.791 0.978 1.00 82.75 83 PHE A CA 1
ATOM 687 C C . PHE A 1 83 ? 3.030 0.253 -0.098 1.00 82.75 83 PHE A C 1
ATOM 689 O O . PHE A 1 83 ? 2.670 0.047 -1.255 1.00 82.75 83 PHE A O 1
ATOM 696 N N . SER A 1 84 ? 3.769 1.313 0.244 1.00 85.19 84 SER A N 1
ATOM 697 C CA . SER A 1 84 ? 4.231 2.312 -0.726 1.00 85.19 84 SER A CA 1
ATOM 698 C C . SER A 1 84 ? 5.161 1.700 -1.775 1.00 85.19 84 SER A C 1
ATOM 700 O O . SER A 1 84 ? 5.018 1.991 -2.957 1.00 85.19 84 SER A O 1
ATOM 702 N N . ALA A 1 85 ? 6.076 0.809 -1.375 1.00 83.00 85 ALA A N 1
ATOM 703 C CA . ALA A 1 85 ? 6.943 0.076 -2.300 1.00 83.00 85 ALA A CA 1
ATOM 704 C C . ALA A 1 85 ? 6.149 -0.852 -3.217 1.00 83.00 85 ALA A C 1
ATOM 706 O O . ALA A 1 85 ? 6.350 -0.830 -4.429 1.00 83.00 85 ALA A O 1
ATOM 707 N N . PHE A 1 86 ? 5.204 -1.609 -2.662 1.00 83.31 86 PHE A N 1
ATOM 708 C CA . PHE A 1 86 ? 4.326 -2.466 -3.448 1.00 83.31 86 PHE A CA 1
ATOM 709 C C . PHE A 1 86 ? 3.553 -1.661 -4.504 1.00 83.31 86 PHE A C 1
ATOM 711 O O . PHE A 1 86 ? 3.630 -1.977 -5.689 1.00 83.31 86 PHE A O 1
ATOM 718 N N . GLY A 1 87 ? 2.871 -0.585 -4.096 1.00 84.44 87 GLY A N 1
ATOM 719 C CA . GLY A 1 87 ? 2.128 0.284 -5.012 1.00 84.44 87 GLY A CA 1
ATOM 720 C C . GLY A 1 87 ? 3.023 0.922 -6.075 1.00 84.44 87 GLY A C 1
ATOM 721 O O . GLY A 1 87 ? 2.683 0.907 -7.256 1.00 84.44 87 GLY A O 1
ATOM 722 N N . PHE A 1 88 ? 4.203 1.403 -5.679 1.00 85.88 88 PHE A N 1
ATOM 723 C CA . PHE A 1 88 ? 5.182 1.984 -6.594 1.00 85.88 88 PHE A CA 1
ATOM 724 C C . PHE A 1 88 ? 5.624 0.995 -7.681 1.00 85.88 88 PHE A C 1
ATOM 726 O O . PHE A 1 88 ? 5.631 1.348 -8.859 1.00 85.88 88 PHE A O 1
ATOM 733 N N . PHE A 1 89 ? 5.941 -0.254 -7.321 1.00 84.06 89 PHE A N 1
ATOM 734 C CA . PHE A 1 89 ? 6.346 -1.266 -8.303 1.00 84.06 89 PHE A CA 1
ATOM 735 C C . PHE A 1 89 ? 5.199 -1.698 -9.217 1.00 84.06 89 PHE A C 1
ATOM 737 O O . PHE A 1 89 ? 5.428 -1.905 -10.407 1.00 84.06 89 PHE A O 1
ATOM 744 N N . VAL A 1 90 ? 3.966 -1.778 -8.704 1.00 85.12 90 VAL A N 1
ATOM 745 C CA . VAL A 1 90 ? 2.780 -2.015 -9.544 1.00 85.12 90 VAL A CA 1
ATOM 746 C C . VAL A 1 90 ? 2.639 -0.909 -10.588 1.00 85.12 90 VAL A C 1
ATOM 748 O O . VAL A 1 90 ? 2.515 -1.207 -11.774 1.00 85.12 90 VAL A O 1
ATOM 751 N N . VAL A 1 91 ? 2.709 0.360 -10.176 1.00 85.31 91 VAL A N 1
ATOM 752 C CA . VAL A 1 91 ? 2.611 1.501 -11.098 1.00 85.31 91 VAL A CA 1
ATOM 753 C C . 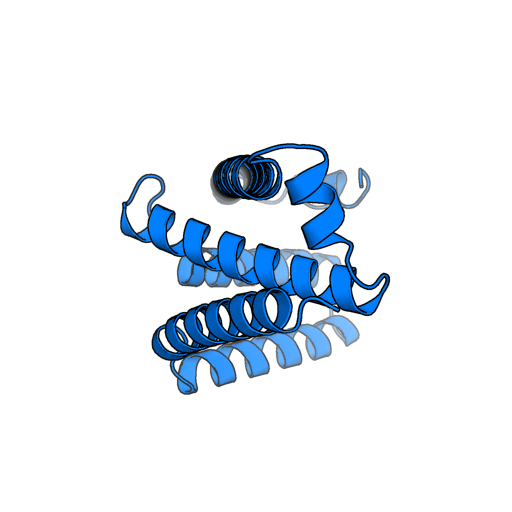VAL A 1 91 ? 3.757 1.491 -12.109 1.00 85.31 91 VAL A C 1
ATOM 755 O O . VAL A 1 91 ? 3.506 1.666 -13.297 1.00 85.31 91 VAL A O 1
ATOM 758 N N . ALA A 1 92 ? 4.992 1.221 -11.680 1.00 82.62 92 ALA A N 1
ATOM 759 C CA . ALA A 1 92 ? 6.144 1.144 -12.577 1.00 82.62 92 ALA A CA 1
ATOM 760 C C . ALA A 1 92 ? 5.966 0.070 -13.668 1.00 82.62 92 ALA A C 1
ATOM 762 O O . ALA A 1 92 ? 6.233 0.340 -14.839 1.00 82.62 92 ALA A O 1
ATOM 763 N N . LEU A 1 93 ? 5.459 -1.116 -13.308 1.00 82.69 93 LEU A N 1
ATOM 764 C CA . LEU A 1 93 ? 5.158 -2.183 -14.269 1.00 82.69 93 LEU A CA 1
ATOM 765 C C . LEU A 1 93 ? 4.003 -1.817 -15.209 1.00 82.69 93 LEU A C 1
ATOM 767 O O . LEU A 1 93 ? 4.079 -2.106 -16.401 1.00 82.69 93 LEU A O 1
ATOM 771 N N . ILE A 1 94 ? 2.953 -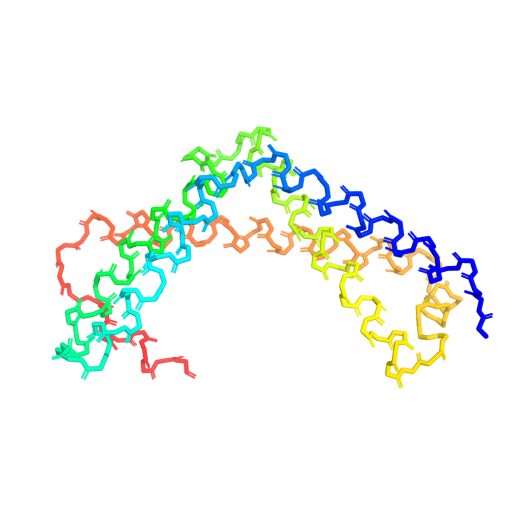1.161 -14.703 1.00 85.69 94 ILE A N 1
ATOM 772 C CA . ILE A 1 94 ? 1.847 -0.670 -15.539 1.00 85.69 94 ILE A CA 1
ATOM 773 C C . ILE A 1 94 ? 2.364 0.359 -16.548 1.00 85.69 94 ILE A C 1
ATOM 775 O O . ILE A 1 94 ? 2.052 0.260 -17.733 1.00 85.69 94 ILE A O 1
ATOM 779 N N . CYS A 1 95 ? 3.173 1.326 -16.108 1.00 84.00 95 CYS A N 1
ATOM 780 C CA . CYS A 1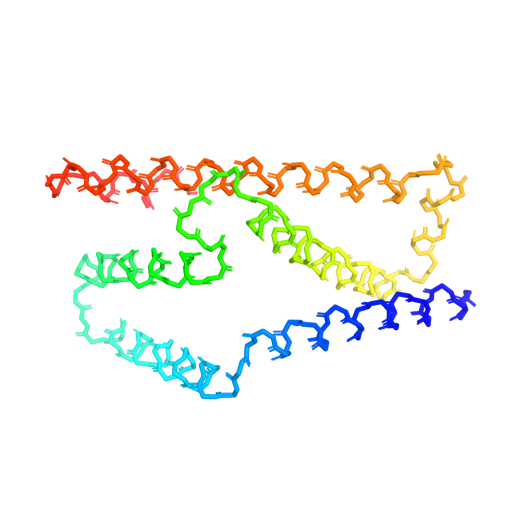 95 ? 3.752 2.340 -16.984 1.00 84.00 95 CYS A CA 1
ATOM 781 C C . CYS A 1 95 ? 4.628 1.721 -18.077 1.00 84.00 95 CYS A C 1
ATOM 783 O O . CYS A 1 95 ? 4.499 2.116 -19.233 1.00 84.00 95 CYS A O 1
ATOM 785 N N . GLU A 1 96 ? 5.454 0.728 -17.740 1.00 80.31 96 GLU A N 1
ATOM 786 C CA . GLU A 1 96 ? 6.238 -0.020 -18.731 1.00 80.31 96 GLU A CA 1
ATOM 787 C C . GLU A 1 96 ? 5.343 -0.785 -19.720 1.00 80.31 96 GLU A C 1
ATOM 789 O O . GLU A 1 96 ? 5.633 -0.826 -20.915 1.00 80.31 96 GLU A O 1
ATOM 794 N N . GLY A 1 97 ? 4.225 -1.348 -19.250 1.00 80.62 97 GLY A N 1
ATOM 795 C CA . GLY A 1 97 ? 3.240 -2.021 -20.100 1.00 80.62 97 GLY A CA 1
ATOM 796 C C . GLY A 1 97 ? 2.491 -1.078 -21.051 1.00 80.62 97 GLY A C 1
ATOM 797 O O . GLY A 1 97 ? 2.140 -1.486 -22.155 1.00 80.62 97 GLY A O 1
ATOM 798 N N . ILE A 1 98 ? 2.261 0.179 -20.651 1.00 85.19 98 ILE A N 1
ATOM 799 C CA . ILE A 1 98 ? 1.629 1.212 -21.492 1.00 85.19 98 ILE A CA 1
ATOM 800 C C . ILE A 1 98 ? 2.631 1.778 -22.504 1.00 85.19 98 ILE A C 1
ATOM 802 O O . ILE A 1 98 ? 2.307 1.943 -23.680 1.00 85.19 98 ILE A O 1
ATOM 806 N N . ARG A 1 99 ? 3.846 2.101 -22.052 1.00 81.94 99 ARG A N 1
ATOM 807 C CA . ARG A 1 99 ? 4.919 2.649 -22.881 1.00 81.94 99 ARG A CA 1
ATOM 808 C C . ARG A 1 99 ? 6.238 1.984 -22.507 1.00 81.94 99 ARG A C 1
ATOM 810 O O . ARG A 1 99 ? 6.830 2.292 -21.477 1.00 81.94 99 ARG A O 1
ATOM 817 N N . LEU A 1 100 ? 6.723 1.135 -23.408 1.00 80.62 100 LEU A N 1
ATOM 818 C CA . LEU A 1 100 ? 8.015 0.466 -23.269 1.00 80.62 100 LEU A CA 1
ATOM 819 C C . LEU A 1 100 ? 9.156 1.474 -23.074 1.00 80.62 100 LEU A C 1
ATOM 821 O O . LEU A 1 100 ? 9.300 2.418 -23.856 1.00 80.62 100 LEU A O 1
ATOM 825 N N . GLY A 1 101 ? 9.994 1.235 -22.066 1.00 79.81 101 GLY A N 1
ATOM 826 C CA . GLY A 1 101 ? 11.141 2.073 -21.719 1.00 79.81 101 GLY A CA 1
ATOM 827 C C . GLY A 1 101 ? 10.792 3.350 -20.951 1.00 79.81 101 GLY A C 1
ATOM 828 O O . GLY A 1 101 ? 11.627 4.253 -20.863 1.00 79.81 101 GLY A O 1
ATOM 829 N N . TYR A 1 102 ? 9.581 3.463 -20.401 1.00 79.75 102 TYR A N 1
ATOM 830 C CA . TYR A 1 102 ? 9.187 4.633 -19.613 1.00 79.75 102 TYR A CA 1
ATOM 831 C C . TYR A 1 102 ? 10.026 4.807 -18.331 1.00 79.75 102 TYR A C 1
ATOM 833 O O . TYR A 1 102 ? 10.517 5.910 -18.098 1.00 79.75 102 TYR A O 1
ATOM 841 N N . PRO A 1 103 ? 10.292 3.763 -17.520 1.00 74.81 103 PRO A N 1
ATOM 842 C CA . PRO A 1 103 ? 11.155 3.888 -16.350 1.00 74.81 103 PRO A CA 1
ATOM 843 C C . PRO A 1 103 ? 12.601 4.234 -16.721 1.00 74.81 103 PRO A C 1
ATOM 845 O O . PRO A 1 103 ? 13.199 5.073 -16.057 1.00 74.81 103 PRO A O 1
ATOM 848 N N . SER A 1 104 ? 13.155 3.641 -17.788 1.00 77.62 104 SER A N 1
ATOM 849 C CA . SER A 1 104 ? 14.519 3.958 -18.241 1.00 77.62 104 SER A CA 1
ATOM 850 C C . SER A 1 104 ? 14.648 5.418 -18.669 1.00 77.62 104 SER A C 1
ATOM 852 O O . SER A 1 104 ? 15.578 6.084 -18.239 1.00 77.62 104 SER A O 1
ATOM 854 N N . MET A 1 105 ? 13.654 5.955 -19.387 1.00 80.44 105 MET A N 1
ATOM 855 C CA . MET A 1 105 ? 13.608 7.376 -19.757 1.00 80.44 105 MET A CA 1
ATOM 856 C C . MET A 1 105 ? 13.702 8.295 -18.531 1.00 80.44 105 MET A C 1
ATOM 858 O O . MET A 1 105 ? 14.451 9.263 -18.548 1.00 80.44 105 MET A O 1
ATOM 862 N N . ILE A 1 106 ? 12.996 7.973 -17.443 1.00 77.19 106 ILE A N 1
ATOM 863 C CA . ILE A 1 106 ? 13.038 8.771 -16.206 1.00 77.19 106 ILE A CA 1
ATOM 864 C C . ILE A 1 106 ? 14.410 8.689 -15.526 1.00 77.19 106 ILE A C 1
ATOM 866 O O . ILE A 1 106 ? 14.876 9.687 -14.980 1.00 77.19 106 ILE A O 1
ATOM 870 N N . VAL A 1 107 ? 15.044 7.512 -15.517 1.00 77.06 107 VAL A N 1
ATOM 871 C CA . VAL A 1 107 ? 16.389 7.332 -14.936 1.00 77.06 107 VAL A CA 1
ATOM 872 C C . VAL A 1 107 ? 17.436 8.104 -15.732 1.00 77.06 107 VAL A C 1
ATOM 874 O O . VAL A 1 107 ? 18.326 8.704 -15.130 1.00 77.06 107 VAL A O 1
ATOM 877 N N . ASP A 1 108 ? 17.309 8.098 -17.058 1.00 81.00 108 ASP A N 1
ATOM 878 C CA . ASP A 1 108 ? 18.247 8.741 -17.974 1.00 81.00 108 ASP A CA 1
ATOM 879 C C . ASP A 1 108 ? 18.105 10.274 -17.957 1.00 81.00 108 ASP A C 1
ATOM 881 O O . ASP A 1 108 ? 19.108 10.986 -17.931 1.00 81.00 108 ASP A O 1
ATOM 885 N N . GLU A 1 109 ? 16.874 10.799 -17.929 1.00 83.50 109 GLU A N 1
ATOM 886 C CA . GLU A 1 109 ? 16.606 12.246 -17.887 1.00 83.50 109 GLU A CA 1
ATOM 887 C C . GLU A 1 109 ? 16.863 12.862 -16.508 1.00 83.50 109 GLU A C 1
ATOM 889 O O . GLU A 1 109 ? 17.279 14.018 -16.401 1.00 83.50 109 GLU A O 1
ATOM 894 N N . LEU A 1 110 ? 16.623 12.100 -15.441 1.00 80.56 110 LEU A N 1
ATOM 895 C CA . LEU A 1 110 ? 16.816 12.550 -14.074 1.00 80.56 110 LEU A CA 1
ATOM 896 C C . LEU A 1 110 ? 17.630 11.495 -13.319 1.00 80.56 110 LEU A C 1
ATOM 898 O O . LEU A 1 110 ? 17.056 10.542 -12.785 1.00 80.56 110 LEU A O 1
ATOM 902 N N . PRO A 1 111 ? 18.961 11.660 -13.209 1.00 72.88 111 PRO A N 1
ATOM 903 C CA . PRO A 1 111 ? 19.791 10.764 -12.419 1.00 72.88 111 PRO A CA 1
ATOM 904 C C . PRO A 1 111 ? 19.271 10.736 -10.976 1.00 72.88 111 PRO A C 1
ATOM 906 O O . PRO A 1 111 ? 19.267 11.756 -10.287 1.00 72.88 111 PRO A O 1
ATOM 909 N N . ASN A 1 112 ? 18.819 9.563 -10.518 1.00 79.62 112 ASN A N 1
ATOM 910 C CA . ASN A 1 112 ? 18.104 9.324 -9.248 1.00 79.62 112 ASN A CA 1
ATOM 911 C C . ASN A 1 112 ? 16.609 9.702 -9.209 1.00 79.62 112 ASN A C 1
ATOM 913 O O . ASN A 1 112 ? 16.000 9.650 -8.140 1.00 79.62 112 ASN A O 1
ATOM 917 N N . GLY A 1 113 ? 15.981 10.020 -10.339 1.00 79.81 113 GLY A N 1
ATOM 918 C CA . GLY A 1 113 ? 14.579 10.430 -10.425 1.00 79.81 113 GLY A CA 1
ATOM 919 C C . GLY A 1 113 ? 13.615 9.387 -9.868 1.00 79.81 113 GLY A C 1
ATOM 920 O O . GLY A 1 113 ? 12.777 9.712 -9.034 1.00 79.81 113 GLY A O 1
ATOM 921 N N . ILE A 1 114 ? 13.804 8.112 -10.222 1.00 79.19 114 ILE A N 1
ATOM 922 C CA . ILE A 1 114 ? 13.023 6.994 -9.661 1.00 79.19 114 ILE A CA 1
ATOM 923 C C . ILE A 1 114 ? 13.160 6.923 -8.134 1.00 79.19 114 ILE A C 1
ATOM 925 O O . ILE A 1 114 ? 12.172 6.725 -7.430 1.00 79.19 114 ILE A O 1
ATOM 929 N N . PHE A 1 115 ? 14.371 7.113 -7.607 1.00 82.12 115 PHE A N 1
ATOM 930 C CA . PHE A 1 115 ? 14.620 7.069 -6.168 1.00 82.12 115 PHE A CA 1
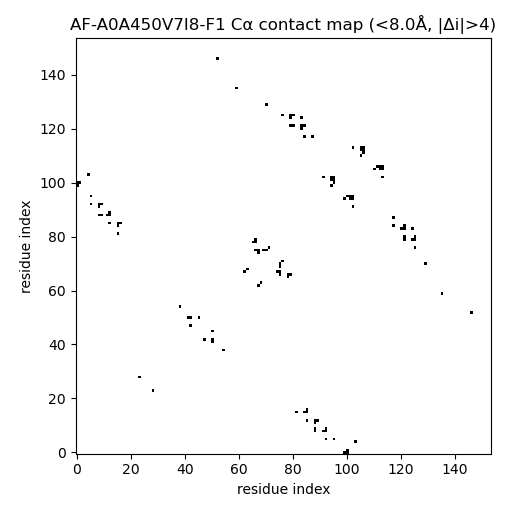ATOM 931 C C . PHE A 1 115 ? 13.977 8.257 -5.439 1.00 82.12 115 PHE A C 1
ATOM 933 O O . PHE A 1 115 ? 13.344 8.073 -4.400 1.00 82.12 115 PHE A O 1
ATOM 940 N N . MET A 1 116 ? 14.072 9.465 -5.999 1.00 83.56 116 MET A N 1
ATOM 941 C CA . MET A 1 116 ? 13.413 10.654 -5.451 1.00 83.56 116 MET A CA 1
ATOM 942 C C . MET A 1 116 ? 11.887 10.544 -5.507 1.00 83.56 116 MET A C 1
ATOM 944 O O . MET A 1 116 ? 11.227 10.884 -4.527 1.00 83.56 116 MET A O 1
ATOM 948 N N . LEU A 1 117 ? 11.328 10.014 -6.600 1.00 83.94 117 LEU A N 1
ATOM 949 C CA . LEU A 1 117 ? 9.897 9.725 -6.725 1.00 83.94 117 LEU A CA 1
ATOM 950 C C . LEU A 1 117 ? 9.447 8.719 -5.665 1.00 83.94 117 LEU A C 1
ATOM 952 O O . LEU A 1 117 ? 8.433 8.937 -5.007 1.00 83.94 117 LEU A O 1
ATOM 956 N N . PHE A 1 118 ? 10.224 7.659 -5.444 1.00 85.81 118 PHE A N 1
ATOM 957 C CA . PHE A 1 118 ? 9.933 6.673 -4.409 1.00 85.81 118 PHE A CA 1
ATOM 958 C C . PHE A 1 118 ? 9.967 7.279 -2.997 1.00 85.81 118 PHE A C 1
ATOM 960 O O . PHE A 1 118 ? 9.052 7.035 -2.204 1.00 85.81 118 PHE A O 1
ATOM 967 N N . ILE A 1 119 ? 10.979 8.094 -2.675 1.00 86.31 119 ILE A N 1
ATOM 968 C CA . ILE A 1 119 ? 11.061 8.792 -1.382 1.00 86.31 119 ILE A CA 1
ATOM 969 C C . ILE A 1 119 ? 9.879 9.745 -1.213 1.00 86.31 119 ILE A C 1
ATOM 971 O O . ILE A 1 119 ? 9.208 9.697 -0.184 1.00 86.31 119 ILE A O 1
ATOM 975 N N . GLY A 1 120 ? 9.611 10.588 -2.212 1.00 84.06 120 GLY A N 1
ATOM 976 C CA . GLY A 1 120 ? 8.510 11.548 -2.184 1.00 84.06 120 GLY A CA 1
ATOM 977 C C . GLY A 1 120 ? 7.164 10.857 -1.982 1.00 84.06 120 GLY A C 1
ATOM 978 O O . GLY A 1 120 ? 6.413 11.240 -1.087 1.00 84.06 120 GLY A O 1
ATOM 979 N N . ASN A 1 121 ? 6.912 9.778 -2.729 1.00 86.38 121 ASN A N 1
ATOM 980 C CA . ASN A 1 121 ? 5.720 8.948 -2.578 1.00 86.38 121 ASN A CA 1
ATOM 981 C C . ASN A 1 121 ? 5.619 8.342 -1.171 1.00 86.38 121 ASN A C 1
ATOM 983 O O . ASN A 1 121 ? 4.577 8.423 -0.533 1.00 86.38 121 ASN A O 1
ATOM 987 N N . SER A 1 122 ? 6.720 7.799 -0.646 1.00 83.94 122 SER A N 1
ATOM 988 C CA . SER A 1 122 ? 6.751 7.199 0.694 1.00 83.94 122 SER A CA 1
ATOM 989 C C . SER A 1 122 ? 6.483 8.222 1.804 1.00 83.94 122 SER A C 1
ATOM 991 O O . SER A 1 122 ? 5.806 7.912 2.785 1.00 83.94 122 SER A O 1
ATOM 993 N N . ILE A 1 123 ? 7.001 9.448 1.666 1.00 83.50 123 ILE A N 1
ATOM 994 C CA . ILE A 1 123 ? 6.734 10.550 2.600 1.00 83.50 123 ILE A CA 1
ATOM 995 C C . ILE A 1 123 ? 5.264 10.968 2.510 1.00 83.50 123 ILE A C 1
ATOM 997 O O . ILE A 1 123 ? 4.612 11.091 3.548 1.00 83.50 123 ILE A O 1
ATOM 1001 N N . ALA A 1 124 ? 4.740 11.160 1.297 1.00 84.56 124 ALA A N 1
ATOM 1002 C CA . ALA A 1 124 ? 3.351 11.548 1.070 1.00 84.56 124 ALA A CA 1
ATOM 1003 C C . ALA A 1 124 ? 2.372 10.512 1.644 1.00 84.56 124 ALA A C 1
ATOM 1005 O O . ALA A 1 124 ? 1.477 10.880 2.404 1.00 84.56 124 ALA A O 1
ATOM 1006 N N . ASP A 1 125 ? 2.598 9.221 1.390 1.00 83.25 125 ASP A N 1
ATOM 1007 C CA . ASP A 1 125 ? 1.806 8.126 1.961 1.00 83.25 125 ASP A CA 1
ATOM 1008 C C . ASP A 1 125 ? 1.862 8.120 3.491 1.00 83.25 125 ASP A C 1
ATOM 1010 O O . ASP A 1 125 ? 0.840 7.957 4.165 1.00 83.25 125 ASP A O 1
ATOM 1014 N N . TYR A 1 126 ? 3.045 8.332 4.074 1.00 81.75 126 TYR A N 1
ATOM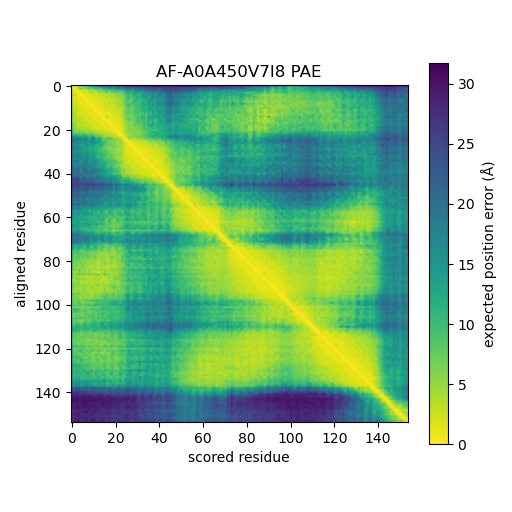 1015 C CA . TYR A 1 126 ? 3.194 8.352 5.526 1.00 81.75 126 TYR A CA 1
ATOM 1016 C C . TYR A 1 126 ? 2.474 9.549 6.173 1.00 81.75 126 TYR A C 1
ATOM 1018 O O . TYR A 1 126 ? 1.870 9.405 7.244 1.00 81.75 126 TYR A O 1
ATOM 1026 N N . LEU A 1 127 ? 2.493 10.718 5.524 1.00 82.31 127 LEU A N 1
ATOM 1027 C CA . LEU A 1 127 ? 1.742 11.904 5.949 1.00 82.31 127 LEU A CA 1
ATOM 1028 C C . LEU A 1 127 ? 0.230 11.704 5.787 1.00 82.31 127 LEU A C 1
ATOM 1030 O O . LEU A 1 127 ? -0.516 11.974 6.727 1.00 82.31 127 LEU A O 1
ATOM 1034 N N . SER A 1 128 ? -0.216 11.141 4.665 1.00 81.94 128 SER A N 1
ATOM 1035 C CA . SER A 1 128 ? -1.620 10.782 4.421 1.00 81.94 128 SER A CA 1
ATOM 1036 C C . SER A 1 128 ? -2.142 9.792 5.472 1.00 81.94 128 SER A C 1
ATOM 1038 O O . SER A 1 128 ? -3.240 9.935 6.024 1.00 81.94 128 SER A O 1
ATOM 1040 N N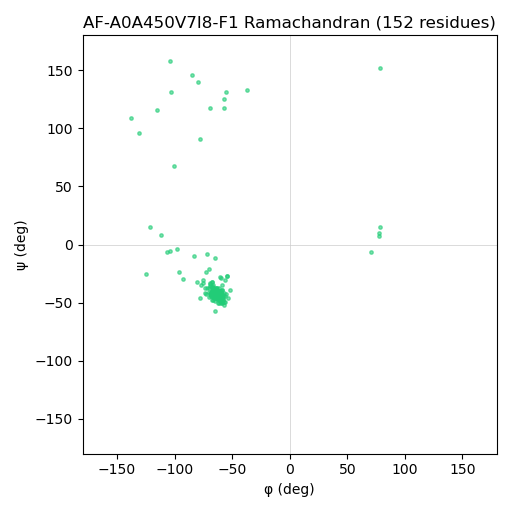 . LEU A 1 129 ? -1.309 8.830 5.876 1.00 82.12 129 LEU A N 1
ATOM 1041 C CA . LEU A 1 129 ? -1.604 7.912 6.974 1.00 82.12 129 LEU A CA 1
ATOM 1042 C C . LEU A 1 129 ? -1.734 8.630 8.325 1.00 82.12 129 LEU A C 1
ATOM 1044 O O . LEU A 1 129 ? -2.555 8.231 9.161 1.00 82.12 129 LEU A O 1
ATOM 1048 N N . TRP A 1 130 ? -0.925 9.660 8.578 1.00 80.94 130 TRP A N 1
ATOM 1049 C CA . TRP A 1 130 ? -1.048 10.487 9.780 1.00 80.94 130 TRP A CA 1
ATOM 1050 C C . TRP A 1 130 ? -2.351 11.288 9.781 1.00 80.94 130 TRP A C 1
ATOM 1052 O O . TRP A 1 130 ? -3.086 11.246 10.773 1.00 80.94 130 TRP A O 1
ATOM 1062 N N . GLU A 1 131 ? -2.666 11.944 8.667 1.00 81.31 131 GLU A N 1
ATOM 1063 C CA . GLU A 1 131 ? -3.886 12.726 8.487 1.00 81.31 131 GLU A CA 1
ATOM 1064 C C . GLU A 1 131 ? -5.131 11.856 8.664 1.00 81.31 131 GLU A C 1
ATOM 1066 O O . GLU A 1 131 ? -5.990 12.159 9.497 1.00 81.31 131 GLU A O 1
ATOM 1071 N N . THR A 1 132 ? -5.170 10.695 8.004 1.00 79.62 132 THR A N 1
ATOM 1072 C CA . THR A 1 132 ? -6.257 9.718 8.146 1.00 79.62 132 THR A CA 1
ATOM 1073 C C . THR A 1 132 ? -6.472 9.361 9.619 1.00 79.62 132 THR A C 1
ATOM 1075 O O . THR A 1 132 ? -7.592 9.409 10.126 1.00 79.62 132 THR A O 1
ATOM 1078 N N . ARG A 1 133 ? -5.408 9.088 10.387 1.00 79.31 133 ARG A N 1
ATOM 1079 C CA . ARG A 1 133 ? -5.529 8.805 11.834 1.00 79.31 133 ARG A CA 1
ATOM 1080 C C . ARG A 1 133 ? -6.054 9.985 12.629 1.00 79.31 133 ARG A C 1
ATOM 1082 O O . ARG A 1 133 ? -6.811 9.784 13.582 1.00 79.31 133 ARG A O 1
ATOM 1089 N N . TRP A 1 134 ? -5.604 11.189 12.308 1.00 77.50 134 TRP A N 1
ATOM 1090 C CA . TRP A 1 134 ? -6.058 12.395 12.980 1.00 77.50 134 TRP A CA 1
ATOM 1091 C C . TRP A 1 134 ? -7.561 12.604 12.764 1.00 77.50 134 TRP A C 1
ATOM 1093 O O . TRP A 1 134 ? -8.293 12.773 13.744 1.00 77.50 134 TRP A O 1
ATOM 1103 N N . VAL A 1 135 ? -8.041 12.450 11.526 1.00 76.69 135 VAL A N 1
ATOM 1104 C CA . VAL A 1 135 ? -9.470 12.505 11.179 1.00 76.69 135 VAL A CA 1
ATOM 1105 C C . VAL A 1 135 ? -10.260 11.447 11.953 1.00 76.69 135 VAL A C 1
ATOM 1107 O O . VAL A 1 135 ? -11.240 11.775 12.631 1.00 76.69 135 VAL A O 1
ATOM 1110 N N . LEU A 1 136 ? -9.807 10.189 11.937 1.00 72.94 136 LEU A N 1
ATOM 1111 C CA . LEU A 1 136 ? -10.484 9.086 12.627 1.00 72.94 136 LEU A CA 1
ATOM 1112 C C . LEU A 1 136 ? -10.560 9.303 14.152 1.00 72.94 136 LEU A C 1
ATOM 1114 O O . LEU A 1 136 ? -11.600 9.056 14.766 1.00 72.94 136 LEU A O 1
ATOM 1118 N N . ARG A 1 137 ? -9.500 9.831 14.780 1.00 71.62 137 ARG A N 1
ATOM 1119 C CA . ARG A 1 137 ? -9.486 10.162 16.221 1.00 71.62 137 ARG A CA 1
ATOM 1120 C C . ARG A 1 137 ? -10.428 11.305 16.582 1.00 71.62 137 ARG A C 1
ATOM 1122 O O . ARG A 1 137 ? -10.986 11.299 17.680 1.00 71.62 137 ARG A O 1
ATOM 1129 N N . ARG A 1 138 ? -10.585 12.292 15.697 1.00 70.12 138 ARG A N 1
ATOM 1130 C CA . ARG A 1 138 ? -11.485 13.434 15.908 1.00 70.12 138 ARG A CA 1
ATOM 1131 C C . ARG A 1 138 ? -12.950 13.002 15.796 1.00 70.12 138 ARG A C 1
ATOM 1133 O O . ARG A 1 138 ? -13.773 13.426 16.602 1.00 70.12 138 ARG A O 1
ATOM 1140 N N . ARG A 1 139 ? -13.248 12.080 14.874 1.00 60.53 139 ARG A N 1
ATOM 1141 C CA . ARG A 1 139 ? -14.581 11.485 14.664 1.00 60.53 139 ARG A CA 1
ATOM 1142 C C . ARG A 1 139 ? -15.016 10.555 15.800 1.00 60.53 139 ARG A C 1
ATOM 1144 O O . ARG A 1 139 ? -16.169 10.613 16.203 1.00 60.53 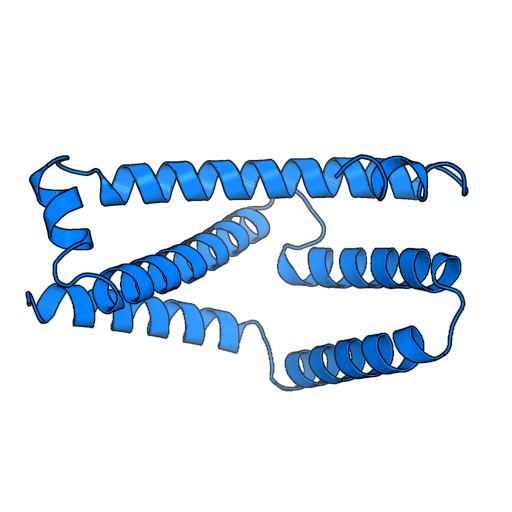139 ARG A O 1
ATOM 1151 N N . GLY A 1 140 ? -14.103 9.772 16.381 1.00 56.22 140 GLY A N 1
ATOM 1152 C CA . GLY A 1 140 ? -14.405 8.909 17.536 1.00 56.22 140 GLY A CA 1
ATOM 1153 C C . GLY A 1 140 ? -14.796 9.657 18.822 1.00 56.22 140 GLY A C 1
ATOM 1154 O O . GLY A 1 140 ? -15.271 9.035 19.766 1.00 56.22 140 GLY A O 1
ATOM 1155 N N . ARG A 1 141 ? -14.602 10.984 18.865 1.00 50.31 141 ARG A N 1
ATOM 1156 C CA . ARG A 1 141 ? -14.956 11.863 19.993 1.00 50.31 141 ARG A CA 1
ATOM 1157 C C . ARG A 1 141 ? -16.222 12.698 19.773 1.00 50.31 141 ARG A C 1
ATOM 1159 O O . ARG A 1 141 ? -16.630 13.390 20.699 1.00 50.31 141 ARG A O 1
ATOM 1166 N N . SER A 1 142 ? -16.830 12.668 18.587 1.00 45.75 142 SER A N 1
ATOM 1167 C CA . SER A 1 142 ? -18.001 13.492 18.269 1.00 45.75 142 SER A CA 1
ATOM 1168 C C . SER A 1 142 ? -19.220 12.601 18.012 1.00 45.75 142 SER A C 1
ATOM 1170 O O . SER A 1 142 ? -19.209 11.825 17.053 1.00 45.75 142 SER A O 1
ATOM 1172 N N . PRO A 1 143 ? -20.276 12.678 18.841 1.00 45.12 143 PRO A N 1
ATOM 1173 C CA . PRO A 1 143 ? -21.513 11.977 18.559 1.00 45.12 143 PRO A CA 1
ATOM 1174 C C . PRO A 1 143 ? -22.199 12.625 17.342 1.00 45.12 143 PRO A C 1
ATOM 1176 O O . PRO A 1 143 ? -22.592 13.785 17.364 1.00 45.12 143 PRO A O 1
ATOM 1179 N N . ALA A 1 144 ? -22.341 11.842 16.274 1.00 49.72 144 ALA A N 1
ATOM 1180 C CA . ALA A 1 144 ? -23.415 11.916 15.274 1.00 49.72 144 ALA A CA 1
ATOM 1181 C C . ALA A 1 144 ? -23.526 13.083 14.253 1.00 49.72 144 ALA A C 1
ATOM 1183 O O . ALA A 1 144 ? -24.349 12.955 13.355 1.00 49.72 144 ALA A O 1
ATOM 1184 N N . GLY A 1 145 ? -22.740 14.165 14.265 1.00 45.16 145 GLY A N 1
ATOM 1185 C CA . GLY A 1 145 ? -23.127 15.350 13.458 1.00 45.16 145 GLY A CA 1
ATOM 1186 C C . GLY A 1 145 ? -22.595 15.523 12.017 1.00 45.16 145 GLY A C 1
ATOM 1187 O O . GLY A 1 145 ? -23.246 16.180 11.217 1.00 45.16 145 GLY A O 1
ATOM 1188 N N . TRP A 1 146 ? -21.405 15.018 11.661 1.00 45.59 146 TRP A N 1
ATOM 1189 C CA . TRP A 1 146 ? -20.639 15.587 10.519 1.00 45.59 146 TRP A CA 1
ATOM 1190 C C . TRP A 1 146 ? -20.314 14.603 9.379 1.00 45.59 146 TRP A C 1
ATOM 1192 O O . TRP A 1 146 ? -19.408 14.832 8.576 1.00 45.59 146 TRP A O 1
ATOM 1202 N N . LEU A 1 147 ? -20.969 13.439 9.314 1.00 47.25 147 LEU A N 1
ATOM 1203 C CA . LEU A 1 147 ? -20.806 12.496 8.189 1.00 47.25 147 LEU A CA 1
ATOM 1204 C C . LEU A 1 147 ? -21.386 12.988 6.846 1.00 47.25 147 LEU A C 1
ATOM 1206 O O . LEU A 1 147 ? -20.735 12.710 5.844 1.00 47.25 147 LEU A O 1
ATOM 1210 N N . PRO A 1 148 ? -22.498 13.751 6.776 1.00 48.88 148 PRO A N 1
ATOM 1211 C CA . PRO A 1 148 ? -23.069 14.125 5.479 1.00 48.88 148 PRO A CA 1
ATOM 1212 C C . PRO A 1 148 ? -22.292 15.229 4.753 1.00 48.88 148 PRO A C 1
ATOM 1214 O O . PRO A 1 148 ? -22.250 15.240 3.534 1.00 48.88 148 PRO A O 1
ATOM 1217 N N . ALA A 1 149 ? -21.650 16.146 5.483 1.00 46.09 149 ALA A N 1
ATOM 1218 C CA . ALA A 1 149 ? -21.047 17.337 4.876 1.00 46.09 149 ALA A CA 1
ATOM 1219 C C . ALA A 1 149 ? -19.806 17.046 4.012 1.00 46.09 149 ALA A C 1
ATOM 1221 O O . ALA A 1 149 ? -19.449 17.860 3.174 1.00 46.09 149 ALA A O 1
ATOM 1222 N N . TRP A 1 150 ? -19.147 15.902 4.214 1.00 43.09 150 TRP A N 1
ATOM 1223 C CA . TRP A 1 150 ? -17.899 15.569 3.516 1.00 43.09 150 TRP A CA 1
ATOM 1224 C C . TRP A 1 150 ? -18.088 14.699 2.271 1.00 43.09 150 TRP A C 1
ATOM 1226 O O . TRP A 1 150 ? -17.265 14.777 1.377 1.00 43.09 150 TRP A O 1
ATOM 1236 N N . LEU A 1 151 ? -19.180 13.934 2.171 1.00 42.75 151 LEU A N 1
ATOM 1237 C CA . LEU A 1 151 ? -19.543 13.224 0.931 1.00 42.75 151 LEU A CA 1
ATOM 1238 C C . LEU A 1 151 ? -20.048 14.172 -0.173 1.00 42.75 151 LEU A C 1
ATOM 1240 O O . LEU A 1 151 ? -20.287 13.732 -1.287 1.00 42.75 151 LEU A O 1
ATOM 1244 N N . VAL A 1 152 ? -20.255 15.448 0.164 1.00 43.19 152 VAL A N 1
ATOM 1245 C CA . VAL A 1 152 ? -20.763 16.500 -0.731 1.00 43.19 152 VAL A CA 1
ATOM 1246 C C . VAL A 1 152 ? -19.649 17.484 -1.135 1.00 43.19 152 VAL A C 1
ATOM 1248 O O . VAL A 1 152 ? -19.883 18.365 -1.954 1.00 43.19 152 VAL A O 1
ATOM 1251 N N . LEU A 1 153 ? -18.448 17.364 -0.553 1.00 33.34 153 LEU A N 1
ATOM 1252 C CA . LEU A 1 153 ? -17.311 18.268 -0.792 1.00 33.34 153 LEU A CA 1
ATOM 1253 C C . LEU A 1 153 ? -16.137 17.609 -1.541 1.00 33.34 153 LEU A C 1
ATOM 1255 O O . LEU A 1 153 ? -15.088 18.238 -1.661 1.00 33.34 153 LEU A O 1
ATOM 1259 N N . ASP A 1 154 ? -16.333 16.390 -2.038 1.00 33.81 154 ASP A N 1
ATOM 1260 C CA . ASP A 1 154 ? -15.475 15.713 -3.024 1.00 33.81 154 ASP A CA 1
ATOM 1261 C C . ASP A 1 154 ? -16.273 15.591 -4.335 1.00 33.81 154 ASP A C 1
ATOM 1263 O O . ASP A 1 154 ? -15.684 15.744 -5.427 1.00 33.81 154 ASP A O 1
#

Secondary structure (DSSP, 8-state):
--HHHHHHHHHHHHHHHHHHHHHS-HHHHHHHHHHHHHHHHHHTTS-HHHHHHHHHHHHHHHHHHHH-SSTT-HHHHHHHHHHHHHHHHHHHHHHHHHSTTHHHHHHHHSTTHHHHHHHHHHHHHHHHHHHHHHHHHHHTTS-SSSSTTTTT--

Foldseek 3Di:
DPVVVLVVLVVLLVVLVVVVPVLCDPVNVVVVVVVVVVLVVVCVPDDVVVSLVVVLVVCVVVLCSQQNDDQPDPSNLVSLLSVLSNVLSVVVNVVCVVPPCPVVVQCVVDVCRSVVVSVVSSVVSSVVSVVVVVVSVVVVPDPDDPSPVVVVVD

Radius of gyration: 19.15 Å; Cα contacts (8 Å, |Δi|>4): 65; chains: 1; bounding box: 50×35×44 Å

Organism: NCBI:txid2126337